Protein AF-A0A7K3Z3C3-F1 (afdb_monomer_lite)

Structure (mmCIF, N/CA/C/O backbone):
data_AF-A0A7K3Z3C3-F1
#
_entry.id   AF-A0A7K3Z3C3-F1
#
loop_
_atom_site.group_PDB
_atom_site.id
_atom_site.type_symbol
_atom_site.label_atom_id
_atom_site.label_alt_id
_atom_site.label_comp_id
_atom_site.label_asym_id
_atom_site.label_entity_id
_atom_site.label_seq_id
_atom_site.pdbx_PDB_ins_code
_atom_site.Cartn_x
_atom_site.Cartn_y
_atom_site.Cartn_z
_atom_site.occupancy
_atom_site.B_iso_or_equiv
_atom_site.auth_seq_id
_atom_site.auth_comp_id
_atom_site.auth_asym_id
_atom_site.auth_atom_id
_atom_site.pdbx_PDB_model_num
ATOM 1 N N . MET A 1 1 ? 64.470 -2.970 12.222 1.00 38.78 1 MET A N 1
ATOM 2 C CA . MET A 1 1 ? 63.804 -2.306 11.084 1.00 38.78 1 MET A CA 1
ATOM 3 C C . MET A 1 1 ? 63.098 -3.398 10.303 1.00 38.78 1 MET A C 1
ATOM 5 O O . MET A 1 1 ? 63.733 -4.428 10.112 1.00 38.78 1 MET A O 1
ATOM 9 N N . VAL A 1 2 ? 61.843 -3.152 9.909 1.00 35.25 2 VAL A N 1
ATOM 10 C CA . VAL A 1 2 ? 60.887 -4.063 9.235 1.00 35.25 2 VAL A CA 1
ATOM 11 C C . VAL A 1 2 ? 60.233 -5.064 10.205 1.00 35.25 2 VAL A C 1
ATOM 13 O O . VAL A 1 2 ? 60.858 -6.038 10.603 1.00 35.25 2 VAL A O 1
ATOM 16 N N . GLU A 1 3 ? 59.169 -4.686 10.919 1.00 32.56 3 GLU A N 1
ATOM 17 C CA . GLU A 1 3 ? 57.745 -4.483 10.545 1.00 32.56 3 GLU A CA 1
ATOM 18 C C . GLU A 1 3 ? 56.911 -5.771 10.627 1.00 32.56 3 GLU A C 1
ATOM 20 O O . GLU A 1 3 ? 57.197 -6.782 9.995 1.00 32.56 3 GLU A O 1
ATOM 25 N N . ALA A 1 4 ? 55.905 -5.707 11.503 1.00 33.94 4 ALA A N 1
ATOM 26 C CA . ALA A 1 4 ? 54.935 -6.746 11.785 1.00 33.94 4 ALA A CA 1
ATOM 27 C C . ALA A 1 4 ? 53.785 -6.645 10.780 1.00 33.94 4 ALA A C 1
ATOM 29 O O . ALA A 1 4 ? 53.122 -5.611 10.717 1.00 33.94 4 ALA A O 1
ATOM 30 N N . GLU A 1 5 ? 53.504 -7.718 10.045 1.00 37.38 5 GLU A N 1
ATOM 31 C CA . GLU A 1 5 ? 52.279 -7.804 9.253 1.00 37.38 5 GLU A CA 1
ATOM 32 C C . GLU A 1 5 ? 51.165 -8.426 10.099 1.00 37.38 5 GLU A C 1
ATOM 34 O O . GLU A 1 5 ? 51.126 -9.622 10.392 1.00 37.38 5 GLU A O 1
ATOM 39 N N . LEU A 1 6 ? 50.270 -7.546 10.545 1.00 35.50 6 LEU A N 1
ATOM 40 C CA . LEU A 1 6 ? 49.028 -7.868 11.227 1.00 35.50 6 LEU A CA 1
ATOM 41 C C . LEU A 1 6 ? 48.058 -8.498 10.210 1.00 35.50 6 LEU A C 1
ATOM 43 O O . LEU A 1 6 ? 47.520 -7.821 9.334 1.00 35.50 6 LEU A O 1
ATOM 47 N N . SER A 1 7 ? 47.825 -9.802 10.347 1.00 36.69 7 SER A N 1
ATOM 48 C CA . SER A 1 7 ? 46.805 -10.563 9.617 1.00 36.69 7 SER A CA 1
ATOM 49 C C . SER A 1 7 ? 45.410 -9.958 9.831 1.00 36.69 7 SER A C 1
ATOM 51 O O . SER A 1 7 ? 44.785 -10.165 10.872 1.00 36.69 7 SER A O 1
ATOM 53 N N . THR A 1 8 ? 44.887 -9.253 8.831 1.00 38.03 8 THR A N 1
ATOM 54 C CA . THR A 1 8 ? 43.501 -8.769 8.797 1.00 38.03 8 THR A CA 1
ATOM 55 C C . THR A 1 8 ? 42.636 -9.733 7.988 1.00 38.03 8 THR A C 1
ATOM 57 O O . THR A 1 8 ? 42.357 -9.533 6.812 1.00 38.03 8 THR A O 1
ATOM 60 N N . ASN A 1 9 ? 42.162 -10.791 8.650 1.00 40.03 9 ASN A N 1
ATOM 61 C CA . ASN A 1 9 ? 41.011 -11.559 8.176 1.00 40.03 9 ASN A CA 1
ATOM 62 C C . ASN A 1 9 ? 39.746 -10.714 8.385 1.00 40.03 9 ASN A C 1
ATOM 64 O O . ASN A 1 9 ? 39.051 -10.861 9.390 1.00 40.03 9 ASN A O 1
ATOM 68 N N . GLN A 1 10 ? 39.439 -9.809 7.456 1.00 36.75 10 GLN A N 1
ATOM 69 C CA . GLN A 1 10 ? 38.100 -9.231 7.375 1.00 36.75 10 GLN A CA 1
ATOM 70 C C . GLN A 1 10 ? 37.215 -10.179 6.567 1.00 36.75 10 GLN A C 1
ATOM 72 O O . GLN A 1 10 ? 37.118 -10.097 5.347 1.00 36.75 10 GLN A O 1
ATOM 77 N N . SER A 1 11 ? 36.579 -11.114 7.275 1.00 33.41 11 SER A N 1
ATOM 78 C CA . SER A 1 11 ? 35.397 -11.799 6.761 1.00 33.41 11 SER A CA 1
ATOM 79 C C . SER A 1 11 ? 34.270 -10.773 6.702 1.00 33.41 11 SER A C 1
ATOM 81 O O . SER A 1 11 ? 33.643 -10.464 7.716 1.00 33.41 11 SER A O 1
ATOM 83 N N . THR A 1 12 ? 34.038 -10.187 5.529 1.00 40.31 12 THR A N 1
ATOM 84 C CA . THR A 1 12 ? 32.826 -9.412 5.262 1.00 40.31 12 THR A CA 1
ATOM 85 C C . THR A 1 12 ? 31.668 -10.400 5.167 1.00 40.31 12 THR A C 1
ATOM 87 O O . THR A 1 12 ? 31.281 -10.855 4.092 1.00 40.31 12 THR A O 1
ATOM 90 N N . GLY A 1 13 ? 31.141 -10.796 6.324 1.00 32.19 13 GLY A N 1
ATOM 91 C CA . GLY A 1 13 ? 29.897 -11.543 6.409 1.00 32.19 13 GLY A CA 1
ATOM 92 C C . GLY A 1 13 ? 28.755 -10.637 5.971 1.00 32.19 13 GLY A C 1
ATOM 93 O O . GLY A 1 13 ? 28.264 -9.835 6.761 1.00 32.19 13 GLY A O 1
ATOM 94 N N . ILE A 1 14 ? 28.333 -10.750 4.713 1.00 41.31 14 ILE A N 1
ATOM 95 C CA . ILE A 1 14 ? 27.027 -10.237 4.304 1.00 41.31 14 ILE A CA 1
ATOM 96 C C . ILE A 1 14 ? 25.998 -11.115 5.016 1.00 41.31 14 ILE A C 1
ATOM 98 O O . ILE A 1 14 ? 25.815 -12.284 4.677 1.00 41.31 14 ILE A O 1
ATOM 102 N N . LEU A 1 15 ? 25.353 -10.552 6.037 1.00 30.53 15 LEU A N 1
ATOM 103 C CA . LEU A 1 15 ? 24.147 -11.115 6.625 1.00 30.53 15 LEU A CA 1
ATOM 104 C C . LEU A 1 15 ? 23.049 -11.035 5.564 1.00 30.53 15 LEU A C 1
ATOM 106 O O . LEU A 1 15 ? 22.370 -10.021 5.443 1.00 30.53 15 LEU A O 1
ATOM 110 N N . ILE A 1 16 ? 22.891 -12.095 4.776 1.00 42.56 16 ILE A N 1
ATOM 111 C CA . ILE A 1 16 ? 21.634 -12.336 4.071 1.00 42.56 16 ILE A CA 1
ATOM 112 C C . ILE A 1 16 ? 20.663 -12.782 5.166 1.00 42.56 16 ILE A C 1
ATOM 114 O O . ILE A 1 16 ? 20.893 -13.845 5.753 1.00 42.56 16 ILE A O 1
ATOM 118 N N . PRO A 1 17 ? 19.610 -12.014 5.506 1.00 36.88 17 PRO A N 1
ATOM 119 C CA . PRO A 1 17 ? 18.597 -12.529 6.403 1.00 36.88 17 PRO A CA 1
ATOM 120 C C . PRO A 1 17 ? 17.969 -13.724 5.691 1.00 36.88 17 PRO A C 1
ATOM 122 O O . PRO A 1 17 ? 17.276 -13.570 4.686 1.00 36.88 17 PRO A O 1
ATOM 125 N N . ALA A 1 18 ? 18.222 -14.928 6.199 1.00 44.84 18 ALA A N 1
ATOM 126 C CA . ALA A 1 18 ? 17.425 -16.098 5.874 1.00 44.84 18 ALA A CA 1
ATOM 127 C C . ALA A 1 18 ? 16.060 -15.926 6.555 1.00 44.84 18 ALA A C 1
ATOM 129 O O . ALA A 1 18 ? 15.750 -16.559 7.559 1.00 44.84 18 ALA A O 1
ATOM 130 N N . GLY A 1 19 ? 15.273 -14.986 6.044 1.00 37.38 19 GLY A N 1
ATOM 131 C CA . GLY A 1 19 ? 13.891 -14.786 6.416 1.00 37.38 19 GLY A CA 1
ATOM 132 C C . GLY A 1 19 ? 13.029 -15.399 5.334 1.00 37.38 19 GLY A C 1
ATOM 133 O O . GLY A 1 19 ? 12.595 -14.697 4.429 1.00 37.38 19 GLY A O 1
ATOM 134 N N . ASN A 1 20 ? 12.725 -16.692 5.446 1.00 43.25 20 ASN A N 1
ATOM 135 C CA . ASN A 1 20 ? 11.405 -17.122 5.002 1.00 43.25 20 ASN A CA 1
ATOM 136 C C . ASN A 1 20 ? 10.421 -16.436 5.951 1.00 43.25 20 ASN A C 1
ATOM 138 O O . ASN A 1 20 ? 10.097 -16.962 7.016 1.00 43.25 20 ASN A O 1
ATOM 142 N N . VAL A 1 21 ? 10.052 -15.204 5.598 1.00 47.88 21 VAL A N 1
ATOM 143 C CA . VAL A 1 21 ? 9.043 -14.421 6.294 1.00 47.88 21 VAL A CA 1
ATOM 144 C C . VAL A 1 21 ? 7.774 -15.252 6.226 1.00 47.88 21 VAL A C 1
ATOM 146 O O . VAL A 1 21 ? 7.255 -15.562 5.153 1.00 47.88 21 VAL A O 1
ATOM 149 N N . THR A 1 22 ? 7.314 -15.700 7.388 1.00 43.03 22 THR A N 1
ATOM 150 C CA . THR A 1 22 ? 5.943 -16.166 7.526 1.00 43.03 22 THR A CA 1
ATOM 151 C C . THR A 1 22 ? 5.080 -14.983 7.123 1.00 43.03 22 THR A C 1
ATOM 153 O O . THR A 1 22 ? 5.073 -13.974 7.819 1.00 43.03 22 THR A O 1
ATOM 156 N N . SER A 1 23 ? 4.450 -15.071 5.947 1.00 53.66 23 SER A N 1
ATOM 157 C CA . SER A 1 23 ? 3.665 -13.969 5.395 1.00 53.66 23 SER A CA 1
ATOM 158 C C . SER A 1 23 ? 2.625 -13.568 6.432 1.00 53.66 23 SER A C 1
ATOM 160 O O . SER A 1 23 ? 1.709 -14.341 6.736 1.00 53.66 23 SER A O 1
ATOM 162 N N . SER A 1 24 ? 2.810 -12.400 7.043 1.00 71.25 24 SER A N 1
ATOM 163 C CA . SER A 1 24 ? 1.850 -11.906 8.014 1.00 71.25 24 SER A CA 1
ATOM 164 C C . SER A 1 24 ? 0.549 -11.582 7.279 1.00 71.25 24 SER A C 1
ATOM 166 O O . SER A 1 24 ? 0.531 -11.282 6.079 1.00 71.25 24 SER A O 1
ATOM 168 N N . VAL A 1 25 ? -0.580 -11.615 7.989 1.00 83.62 25 VAL A N 1
ATOM 169 C CA . VAL A 1 25 ? -1.874 -11.196 7.420 1.00 83.62 25 VAL A CA 1
ATOM 170 C C . VAL A 1 25 ? -1.773 -9.779 6.831 1.00 83.62 25 VAL A C 1
ATOM 172 O O . VAL A 1 25 ? -2.381 -9.482 5.798 1.00 83.62 25 VAL A O 1
ATOM 175 N N . ASN A 1 26 ? -0.960 -8.920 7.449 1.00 89.56 26 ASN A N 1
ATOM 176 C CA . ASN A 1 26 ? -0.738 -7.549 7.016 1.00 89.56 26 ASN A CA 1
ATOM 177 C C . ASN A 1 26 ? 0.206 -7.425 5.813 1.00 89.56 26 ASN A C 1
ATOM 179 O O . ASN A 1 26 ? 0.066 -6.476 5.045 1.00 89.56 26 ASN A O 1
ATOM 183 N N . GLU A 1 27 ? 1.087 -8.392 5.560 1.00 91.44 27 GLU A N 1
ATOM 184 C CA . GLU A 1 27 ? 1.884 -8.442 4.332 1.00 91.44 27 GLU A CA 1
ATOM 185 C C . GLU A 1 27 ? 1.002 -8.701 3.098 1.00 91.44 27 GLU A C 1
ATOM 187 O O . GLU A 1 27 ? 1.033 -7.965 2.107 1.00 91.44 27 GLU A O 1
ATOM 192 N N . ALA A 1 28 ? 0.126 -9.705 3.165 1.00 90.38 28 ALA A N 1
ATOM 193 C CA . ALA A 1 28 ? -0.840 -9.957 2.093 1.00 90.38 28 ALA A CA 1
ATOM 194 C C . ALA A 1 28 ? -1.806 -8.771 1.904 1.00 90.38 28 ALA A C 1
ATOM 196 O O . ALA A 1 28 ? -2.139 -8.387 0.774 1.00 90.38 28 ALA A O 1
ATOM 197 N N . LYS A 1 29 ? -2.226 -8.149 3.011 1.00 91.19 29 LYS A N 1
ATOM 198 C CA . LYS A 1 29 ? -3.084 -6.963 2.987 1.00 91.19 29 LYS A CA 1
ATOM 199 C C . LYS A 1 29 ? -2.378 -5.747 2.395 1.00 91.19 29 LYS A C 1
ATOM 201 O O . LYS A 1 29 ? -2.982 -5.048 1.585 1.00 91.19 29 LYS A O 1
ATOM 206 N N . GLY A 1 30 ? -1.118 -5.513 2.750 1.00 92.56 30 GLY A N 1
ATOM 207 C CA . GLY A 1 30 ? -0.311 -4.422 2.218 1.00 92.56 30 GLY A CA 1
ATOM 208 C C . GLY A 1 30 ? -0.149 -4.541 0.710 1.00 92.56 30 GLY A C 1
ATOM 209 O O . GLY A 1 30 ? -0.510 -3.604 0.006 1.00 92.56 30 GLY A O 1
ATOM 210 N N . ARG A 1 31 ? 0.216 -5.720 0.185 1.00 93.56 31 ARG A N 1
ATOM 211 C CA . ARG A 1 31 ? 0.209 -5.968 -1.273 1.00 93.56 31 ARG A CA 1
ATOM 212 C C . ARG A 1 31 ? -1.142 -5.664 -1.917 1.00 93.56 31 ARG A C 1
ATOM 214 O O . ARG A 1 31 ? -1.207 -5.021 -2.963 1.00 93.56 31 ARG A O 1
ATOM 221 N N . SER A 1 32 ? -2.232 -6.082 -1.277 1.00 92.50 32 SER A N 1
ATOM 222 C CA . SER A 1 32 ? -3.574 -5.817 -1.798 1.00 92.50 32 SER A CA 1
ATOM 223 C C . SER A 1 32 ? -3.892 -4.319 -1.833 1.00 92.50 32 SER A C 1
ATOM 225 O O . SER A 1 32 ? -4.493 -3.858 -2.799 1.00 92.50 32 SER A O 1
ATOM 227 N N . ILE A 1 33 ? -3.462 -3.546 -0.833 1.00 91.31 33 ILE A N 1
ATOM 228 C CA . ILE A 1 33 ? -3.614 -2.085 -0.814 1.00 91.31 33 ILE A CA 1
ATOM 229 C C . ILE A 1 33 ? -2.742 -1.434 -1.895 1.00 91.31 33 ILE A C 1
ATOM 231 O O . ILE A 1 33 ? -3.226 -0.580 -2.633 1.00 91.31 33 ILE A O 1
ATOM 235 N N . LEU A 1 34 ? -1.486 -1.858 -2.038 1.00 91.62 34 LEU A N 1
ATOM 236 C CA . LEU A 1 34 ? -0.572 -1.333 -3.055 1.00 91.62 34 LEU A CA 1
ATOM 237 C C . LEU A 1 34 ? -1.122 -1.506 -4.474 1.00 91.62 34 LEU A C 1
ATOM 239 O O . LEU A 1 34 ? -1.035 -0.587 -5.285 1.00 91.62 34 LEU A O 1
ATOM 243 N N . SER A 1 35 ? -1.747 -2.650 -4.756 1.00 91.31 35 SER A N 1
ATOM 244 C CA . SER A 1 35 ? -2.354 -2.903 -6.062 1.00 91.31 35 SER A CA 1
ATOM 245 C C . SER A 1 35 ? -3.708 -2.207 -6.239 1.00 91.31 35 SER A C 1
ATOM 247 O O . SER A 1 35 ? -3.914 -1.499 -7.222 1.00 91.31 35 SER A O 1
ATOM 249 N N . ASN A 1 36 ? -4.637 -2.364 -5.288 1.00 88.44 36 ASN A N 1
ATOM 250 C CA . ASN A 1 36 ? -6.023 -1.918 -5.475 1.00 88.44 36 ASN A CA 1
ATOM 251 C C . ASN A 1 36 ? -6.243 -0.431 -5.173 1.00 88.44 36 ASN A C 1
ATOM 253 O O . ASN A 1 36 ? -7.138 0.169 -5.765 1.00 88.44 36 ASN A O 1
ATOM 257 N N . VAL A 1 37 ? -5.451 0.145 -4.262 1.00 87.44 37 VAL A N 1
ATOM 258 C CA . VAL A 1 37 ? -5.582 1.540 -3.804 1.00 87.44 37 VAL A CA 1
ATOM 259 C C . VAL A 1 37 ? -4.473 2.407 -4.394 1.00 87.44 37 VAL A C 1
ATOM 261 O O . VAL A 1 37 ? -4.753 3.440 -4.984 1.00 87.44 37 VAL A O 1
ATOM 264 N N . PHE A 1 38 ? -3.211 1.979 -4.287 1.00 84.06 38 PHE A N 1
ATOM 265 C CA . PHE A 1 38 ? -2.076 2.733 -4.847 1.00 84.06 38 PHE A CA 1
ATOM 266 C C . PHE A 1 38 ? -1.926 2.557 -6.366 1.00 84.06 38 PHE A C 1
ATOM 268 O O . PHE A 1 38 ? -1.192 3.302 -7.008 1.00 84.06 38 PHE A O 1
ATOM 275 N N . GLY A 1 39 ? -2.632 1.583 -6.949 1.00 85.81 39 GLY A N 1
ATOM 276 C CA . GLY A 1 39 ? -2.690 1.370 -8.392 1.00 85.81 39 GLY A CA 1
ATOM 277 C C . GLY A 1 39 ? -1.438 0.733 -8.993 1.00 85.81 39 GLY A C 1
ATOM 278 O O . GLY A 1 39 ? -1.283 0.775 -10.212 1.00 85.81 39 GLY A O 1
ATOM 279 N N . LEU A 1 40 ? -0.550 0.147 -8.182 1.00 88.88 40 LEU A N 1
ATOM 280 C CA . LEU A 1 40 ? 0.657 -0.509 -8.683 1.00 88.88 40 LEU A CA 1
ATOM 281 C C . LEU A 1 40 ? 0.317 -1.807 -9.424 1.00 88.88 40 LEU A C 1
ATOM 283 O O . LEU A 1 40 ? -0.463 -2.639 -8.946 1.00 88.88 40 LEU A O 1
ATOM 287 N N . ASP A 1 41 ? 0.963 -2.014 -10.568 1.00 91.50 41 ASP A N 1
ATOM 288 C CA . ASP A 1 41 ? 0.950 -3.301 -11.254 1.00 91.50 41 ASP A CA 1
ATOM 289 C C . ASP A 1 41 ? 2.011 -4.218 -10.641 1.00 91.50 41 ASP A C 1
ATOM 291 O O . ASP A 1 41 ? 3.133 -4.338 -11.135 1.00 91.50 41 ASP A O 1
ATOM 295 N N . LEU A 1 42 ? 1.647 -4.874 -9.538 1.00 92.06 42 LEU A N 1
ATOM 296 C CA . LEU A 1 42 ? 2.545 -5.767 -8.805 1.00 92.06 42 LEU A CA 1
ATOM 297 C C . LEU A 1 42 ? 3.055 -6.952 -9.643 1.00 92.06 42 LEU A C 1
ATOM 299 O O . LEU A 1 42 ? 4.046 -7.565 -9.259 1.00 92.06 42 LEU A O 1
ATOM 303 N N . THR A 1 43 ? 2.435 -7.263 -10.790 1.00 93.94 43 THR A N 1
ATOM 304 C CA . THR A 1 43 ? 2.899 -8.342 -11.680 1.00 93.94 43 THR A CA 1
ATOM 305 C C . THR A 1 43 ? 4.191 -7.991 -12.418 1.00 93.94 43 THR A C 1
ATOM 307 O O . THR A 1 43 ? 4.898 -8.881 -12.887 1.00 93.94 43 THR A O 1
ATOM 310 N N . ARG A 1 44 ? 4.528 -6.698 -12.489 1.00 93.62 44 ARG A N 1
ATOM 311 C CA . ARG A 1 44 ? 5.739 -6.187 -13.140 1.00 93.62 44 ARG A CA 1
ATOM 312 C C . ARG A 1 44 ? 6.925 -6.023 -12.193 1.00 93.62 44 ARG A C 1
ATOM 314 O O . ARG A 1 44 ? 7.966 -5.522 -12.617 1.00 93.62 44 ARG A O 1
ATOM 321 N N . TYR A 1 45 ? 6.774 -6.442 -10.939 1.00 93.00 45 TYR A N 1
ATOM 322 C CA . TYR A 1 45 ? 7.799 -6.306 -9.915 1.00 93.00 45 TYR A CA 1
ATOM 323 C C . TYR A 1 45 ? 8.241 -7.658 -9.355 1.00 93.00 45 TYR A C 1
ATOM 325 O O . TYR A 1 45 ? 7.423 -8.524 -9.048 1.00 93.00 45 TYR A O 1
ATOM 333 N N . ALA A 1 46 ? 9.544 -7.801 -9.126 1.00 94.75 46 ALA A N 1
ATOM 334 C CA . ALA A 1 46 ? 10.071 -8.731 -8.140 1.00 94.75 46 ALA A CA 1
ATOM 335 C C . ALA A 1 46 ? 9.939 -8.084 -6.753 1.00 94.75 46 ALA A C 1
ATOM 337 O O . ALA A 1 46 ? 10.413 -6.968 -6.537 1.00 94.75 46 ALA A O 1
ATOM 338 N N . ILE A 1 47 ? 9.265 -8.769 -5.828 1.00 93.38 47 ILE A N 1
ATOM 339 C CA . ILE A 1 47 ? 8.875 -8.213 -4.528 1.00 93.38 47 ILE A CA 1
ATOM 340 C C . ILE A 1 47 ? 9.673 -8.901 -3.427 1.00 93.38 47 ILE A C 1
ATOM 342 O O . ILE A 1 47 ? 9.511 -10.100 -3.206 1.00 93.38 47 ILE A O 1
ATOM 346 N N . ALA A 1 48 ? 10.477 -8.129 -2.700 1.00 93.56 48 ALA A N 1
ATOM 347 C CA . ALA A 1 48 ? 11.004 -8.531 -1.403 1.00 93.56 48 ALA A CA 1
ATOM 348 C C . ALA A 1 48 ? 10.193 -7.838 -0.303 1.00 93.56 48 ALA A C 1
ATOM 350 O O . ALA A 1 48 ? 9.911 -6.642 -0.400 1.00 93.56 48 ALA A O 1
ATOM 351 N N . ALA A 1 49 ? 9.804 -8.591 0.725 1.00 92.69 49 ALA A N 1
ATOM 352 C CA . ALA A 1 49 ? 9.049 -8.067 1.854 1.00 92.69 49 ALA A CA 1
ATOM 353 C C . ALA A 1 49 ? 9.665 -8.512 3.179 1.00 92.69 49 ALA A C 1
ATOM 355 O O . ALA A 1 49 ? 10.187 -9.622 3.293 1.00 92.69 49 ALA A O 1
ATOM 356 N N . SER A 1 50 ? 9.585 -7.644 4.180 1.00 91.00 50 SER A N 1
ATOM 357 C CA . SER A 1 50 ? 9.929 -7.962 5.562 1.00 91.00 50 SER A CA 1
ATOM 358 C C . SER A 1 50 ? 8.974 -7.251 6.510 1.00 91.00 50 SER A C 1
ATOM 360 O O . SER A 1 50 ? 8.432 -6.194 6.189 1.00 91.00 50 SER A O 1
ATOM 362 N N . SER A 1 51 ? 8.747 -7.837 7.680 1.00 89.62 51 SER A N 1
ATOM 363 C CA . SER A 1 51 ? 7.868 -7.273 8.700 1.00 89.62 51 SER A CA 1
ATOM 364 C C . SER A 1 51 ? 8.622 -7.070 10.007 1.00 89.62 51 SER A C 1
ATOM 366 O O . SER A 1 51 ? 9.363 -7.957 10.437 1.00 89.62 51 SER A O 1
ATOM 368 N N . SER A 1 52 ? 8.386 -5.944 10.668 1.00 88.75 52 SER A N 1
ATOM 369 C CA . SER A 1 52 ? 8.775 -5.714 12.057 1.00 88.75 52 SER A CA 1
ATOM 370 C C . SER A 1 52 ? 7.552 -5.353 12.892 1.00 88.75 52 SER A C 1
ATOM 372 O O . SER A 1 52 ? 6.557 -4.835 12.383 1.00 88.75 52 SER A O 1
ATOM 374 N N . GLN A 1 53 ? 7.625 -5.644 14.187 1.00 87.44 53 GLN A N 1
ATOM 375 C CA . GLN A 1 53 ? 6.645 -5.190 15.165 1.00 87.44 53 GLN A CA 1
ATOM 376 C C . GLN A 1 53 ? 7.320 -4.212 16.113 1.00 87.44 53 GLN A C 1
ATOM 378 O O . GLN A 1 53 ? 8.418 -4.468 16.607 1.00 87.44 53 GLN A O 1
ATOM 383 N N . GLU A 1 54 ? 6.651 -3.096 16.358 1.00 84.31 54 GLU A N 1
ATOM 384 C CA . GLU A 1 54 ? 7.094 -2.048 17.264 1.00 84.31 54 GLU A CA 1
ATOM 385 C C . GLU A 1 54 ? 5.925 -1.628 18.151 1.00 84.31 54 GLU A C 1
ATOM 387 O O . GLU A 1 54 ? 4.761 -1.731 17.770 1.00 84.31 54 GLU A O 1
ATOM 392 N N . THR A 1 55 ? 6.212 -1.157 19.361 1.00 81.81 55 THR A N 1
ATOM 393 C CA . THR A 1 55 ? 5.173 -0.624 20.245 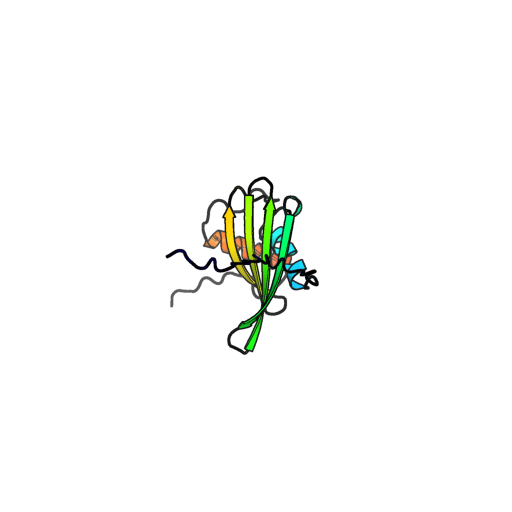1.00 81.81 55 THR A CA 1
ATOM 394 C C . THR A 1 55 ? 5.215 0.900 20.227 1.00 81.81 55 THR A C 1
ATOM 396 O O . THR A 1 55 ? 6.161 1.514 20.717 1.00 81.81 55 THR A O 1
ATOM 399 N N . TYR A 1 56 ? 4.164 1.528 19.707 1.00 75.06 56 TYR A N 1
ATOM 400 C CA . TYR A 1 56 ? 3.975 2.972 19.736 1.00 75.06 56 TYR A CA 1
ATOM 401 C C . TYR A 1 56 ? 3.395 3.422 21.083 1.00 75.06 56 TYR A C 1
ATOM 403 O O . TYR A 1 56 ? 2.454 2.824 21.617 1.00 75.06 56 TYR A O 1
ATOM 411 N N . LEU A 1 57 ? 3.974 4.486 21.656 1.00 77.31 57 LEU A N 1
ATOM 412 C CA . LEU A 1 57 ? 3.625 5.029 22.980 1.00 77.31 57 LEU A CA 1
ATOM 413 C C . LEU A 1 57 ? 3.599 3.981 24.111 1.00 77.31 57 LEU A C 1
ATOM 415 O O . LEU A 1 57 ? 2.899 4.177 25.098 1.00 77.31 57 LEU A O 1
ATOM 419 N N . ASN A 1 58 ? 4.346 2.878 23.983 1.00 76.94 58 ASN A N 1
ATOM 420 C CA . ASN A 1 58 ? 4.344 1.739 24.914 1.00 76.94 58 ASN A CA 1
ATOM 421 C C . ASN A 1 58 ? 2.970 1.068 25.125 1.00 76.94 58 ASN A C 1
ATOM 423 O O . ASN A 1 58 ? 2.796 0.343 26.102 1.00 76.94 58 ASN A O 1
ATOM 427 N N . VAL A 1 59 ? 1.987 1.312 24.247 1.00 81.75 59 VAL A N 1
ATOM 428 C CA . VAL A 1 59 ? 0.610 0.812 24.426 1.00 81.75 59 VAL A CA 1
ATOM 429 C C . VAL A 1 59 ? 0.014 0.231 23.144 1.00 81.75 59 VAL A C 1
ATOM 431 O O . VAL A 1 59 ? -0.821 -0.666 23.218 1.00 81.75 59 VAL A O 1
ATOM 434 N N . ILE A 1 60 ? 0.410 0.722 21.969 1.00 83.62 60 ILE A N 1
ATOM 435 C CA . ILE A 1 60 ? -0.194 0.326 20.694 1.00 83.62 60 ILE A CA 1
ATOM 436 C C . ILE A 1 60 ? 0.812 -0.506 19.906 1.00 83.62 60 ILE A C 1
ATOM 438 O O . ILE A 1 60 ? 1.877 -0.009 19.558 1.00 83.62 60 ILE A O 1
ATOM 442 N N . GLU A 1 61 ? 0.472 -1.756 19.609 1.00 87.44 61 GLU A N 1
ATOM 443 C CA . GLU A 1 61 ? 1.270 -2.591 18.711 1.00 87.44 61 GLU A CA 1
ATOM 444 C C . GLU A 1 61 ? 1.091 -2.125 17.262 1.00 87.44 61 GLU A C 1
ATOM 446 O O . GLU A 1 61 ? -0.020 -2.118 16.718 1.00 87.44 61 GLU A O 1
ATOM 451 N N . GLU A 1 62 ? 2.202 -1.723 16.653 1.00 90.81 62 GLU A N 1
ATOM 452 C CA . GLU A 1 62 ? 2.312 -1.378 15.246 1.00 90.81 62 GLU A CA 1
ATOM 453 C C . GLU A 1 62 ? 3.098 -2.459 14.510 1.00 90.81 62 GLU A C 1
ATOM 455 O O . GLU A 1 62 ? 4.185 -2.864 14.921 1.00 90.81 62 GLU A O 1
ATOM 460 N N . GLU A 1 63 ? 2.557 -2.914 13.387 1.00 91.88 63 GLU A N 1
ATOM 461 C CA . GLU A 1 63 ? 3.275 -3.782 12.465 1.00 91.88 63 GLU A CA 1
ATOM 462 C C . GLU A 1 63 ? 3.702 -2.970 11.246 1.00 91.88 63 GLU A C 1
ATOM 464 O O . GLU A 1 63 ? 2.869 -2.403 10.538 1.00 91.88 63 GLU A O 1
ATOM 469 N N . ASN A 1 64 ? 5.003 -2.922 10.983 1.00 92.88 64 ASN A N 1
ATOM 470 C CA . ASN A 1 64 ? 5.565 -2.296 9.798 1.00 92.88 64 ASN A CA 1
ATOM 471 C C . ASN A 1 64 ? 5.922 -3.379 8.788 1.00 92.88 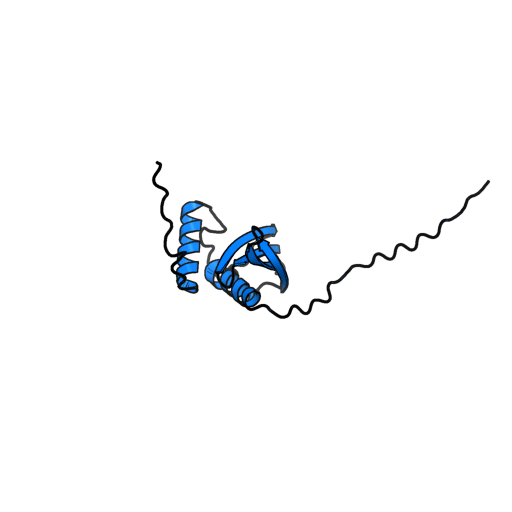64 ASN A C 1
ATOM 473 O O . ASN A 1 64 ? 6.759 -4.232 9.066 1.00 92.88 64 ASN A O 1
ATOM 477 N N . VAL A 1 65 ? 5.322 -3.321 7.602 1.00 94.69 65 VAL A N 1
ATOM 478 C CA . VAL A 1 65 ? 5.700 -4.180 6.479 1.00 94.69 65 VAL A CA 1
ATOM 479 C C . VAL A 1 65 ? 6.450 -3.348 5.452 1.00 94.69 65 VAL A C 1
ATOM 481 O O . VAL A 1 65 ? 5.885 -2.426 4.863 1.00 94.69 65 VAL A O 1
ATOM 484 N N . TYR A 1 66 ? 7.719 -3.670 5.249 1.00 95.19 66 TYR A N 1
ATOM 485 C CA . TYR A 1 66 ? 8.602 -3.050 4.273 1.00 95.19 66 TYR A CA 1
ATOM 486 C C . TYR A 1 66 ? 8.552 -3.830 2.966 1.00 95.19 66 TYR A C 1
ATOM 488 O O . TYR A 1 66 ? 8.564 -5.060 2.971 1.00 95.19 66 TYR A O 1
ATOM 496 N N . TYR A 1 67 ? 8.521 -3.105 1.854 1.00 94.62 67 TYR A N 1
ATOM 497 C CA . TYR A 1 67 ? 8.524 -3.653 0.508 1.00 94.62 67 TYR A CA 1
ATOM 498 C C . TYR A 1 67 ? 9.627 -3.002 -0.310 1.00 94.62 67 TYR A C 1
ATOM 500 O O . TYR A 1 67 ? 9.735 -1.776 -0.357 1.00 94.62 67 TYR A O 1
ATOM 508 N N . ILE A 1 68 ? 10.383 -3.841 -1.006 1.00 95.44 68 ILE A N 1
ATOM 509 C CA . ILE A 1 68 ? 11.303 -3.433 -2.060 1.00 95.44 68 ILE A CA 1
ATOM 510 C C . ILE A 1 68 ? 10.778 -4.049 -3.356 1.00 95.44 68 ILE A C 1
ATOM 512 O O . ILE A 1 68 ? 10.714 -5.274 -3.498 1.00 95.44 68 ILE A O 1
ATOM 516 N N . LEU A 1 69 ? 10.337 -3.190 -4.274 1.00 94.62 69 LEU A N 1
ATOM 517 C CA . LEU A 1 69 ? 9.722 -3.559 -5.543 1.00 94.62 69 LEU A CA 1
ATOM 518 C C . LEU A 1 69 ? 10.711 -3.260 -6.672 1.00 94.62 69 LEU A C 1
ATOM 520 O O . LEU A 1 69 ? 10.929 -2.102 -7.027 1.00 94.62 69 LEU A O 1
ATOM 524 N N . HIS A 1 70 ? 11.305 -4.304 -7.246 1.00 95.00 70 HIS A N 1
ATOM 525 C CA . HIS A 1 70 ? 12.267 -4.183 -8.341 1.00 95.00 70 HIS A CA 1
ATOM 526 C C . HIS A 1 70 ? 11.620 -4.465 -9.691 1.00 95.00 70 HIS A C 1
ATOM 528 O O . HIS A 1 70 ? 10.933 -5.468 -9.858 1.00 95.00 70 HIS A O 1
ATOM 534 N N . SER A 1 71 ? 11.892 -3.613 -10.670 1.00 93.31 71 SER A N 1
ATOM 535 C CA . SER A 1 71 ? 11.525 -3.810 -12.073 1.00 93.31 71 SER A CA 1
ATOM 536 C C . SER A 1 71 ? 12.737 -3.534 -12.964 1.00 93.31 71 SER A C 1
ATOM 538 O O . SER A 1 71 ? 13.756 -3.025 -12.497 1.00 93.31 71 SER A O 1
ATOM 540 N N . ASN A 1 72 ? 12.626 -3.830 -14.258 1.00 90.62 72 ASN A N 1
ATOM 541 C CA . ASN A 1 72 ? 13.672 -3.462 -15.218 1.00 90.62 72 ASN A CA 1
ATOM 542 C C . ASN A 1 72 ? 13.820 -1.939 -15.367 1.00 90.62 72 ASN A C 1
ATOM 544 O O . ASN A 1 72 ? 14.888 -1.464 -15.741 1.00 90.62 72 ASN A O 1
ATOM 548 N N . ASP A 1 73 ? 12.759 -1.191 -15.058 1.00 87.56 73 ASP A N 1
ATOM 549 C CA . ASP A 1 73 ? 12.660 0.247 -15.296 1.00 87.56 73 ASP A CA 1
ATOM 550 C C . ASP A 1 73 ? 12.891 1.078 -14.023 1.00 87.56 73 ASP A C 1
ATOM 552 O O . ASP A 1 73 ? 12.826 2.308 -14.071 1.00 87.56 73 ASP A O 1
ATOM 556 N N . GLY A 1 74 ? 13.162 0.434 -12.879 1.00 88.38 74 GLY A N 1
ATOM 557 C CA . GLY A 1 74 ? 13.317 1.137 -11.611 1.00 88.38 74 GLY A CA 1
ATOM 558 C C . GLY A 1 74 ? 13.141 0.299 -10.347 1.00 88.38 74 GLY A C 1
ATOM 559 O O . GLY A 1 74 ? 12.873 -0.906 -10.391 1.00 88.38 74 GLY A O 1
ATOM 560 N N . VAL A 1 75 ? 13.256 0.980 -9.207 1.00 91.19 75 VAL A N 1
ATOM 561 C CA . VAL A 1 75 ? 13.013 0.436 -7.866 1.00 91.19 75 VAL A CA 1
ATOM 562 C C . VAL A 1 75 ? 12.090 1.364 -7.080 1.00 91.19 75 VAL A C 1
ATOM 564 O O . VAL A 1 75 ? 12.228 2.590 -7.120 1.00 91.19 75 VAL A O 1
ATOM 567 N N . LEU A 1 76 ? 11.141 0.758 -6.371 1.00 90.56 76 LEU A N 1
ATOM 568 C CA . LEU A 1 76 ? 10.232 1.434 -5.458 1.00 90.56 76 LEU A CA 1
ATOM 569 C C . LEU A 1 76 ? 10.347 0.785 -4.074 1.00 90.56 76 LEU A C 1
ATOM 571 O O . LEU A 1 76 ? 10.018 -0.389 -3.905 1.00 90.56 76 LEU A O 1
ATOM 575 N N . GLU A 1 77 ? 10.810 1.552 -3.092 1.00 94.00 77 GLU A N 1
ATOM 576 C CA . GLU A 1 77 ? 10.912 1.131 -1.694 1.00 94.00 77 GLU A CA 1
ATOM 577 C C . GLU A 1 77 ? 9.876 1.860 -0.856 1.00 94.00 77 GLU A C 1
ATOM 579 O O . GLU A 1 77 ? 9.789 3.092 -0.879 1.00 94.00 77 GLU A O 1
ATOM 584 N N . LEU A 1 78 ? 9.087 1.109 -0.095 1.00 93.94 78 LEU A N 1
ATOM 585 C CA . LEU A 1 78 ? 8.024 1.670 0.726 1.00 93.94 78 LEU A CA 1
ATOM 586 C C . LEU A 1 78 ? 7.777 0.835 1.983 1.00 93.94 78 LEU A C 1
ATOM 588 O O . LEU A 1 78 ? 8.144 -0.335 2.047 1.00 93.94 78 LEU A O 1
ATOM 592 N N . SER A 1 79 ? 7.099 1.409 2.974 1.00 94.19 79 SER A N 1
ATOM 593 C CA . SER A 1 79 ? 6.519 0.644 4.081 1.00 94.19 79 SER A CA 1
ATOM 594 C C . SER A 1 79 ? 5.042 0.932 4.277 1.00 94.19 79 SER A C 1
ATOM 596 O O . SER A 1 79 ? 4.568 2.040 4.027 1.00 94.19 79 SER A O 1
ATOM 598 N N . CYS A 1 80 ? 4.320 -0.076 4.760 1.00 93.94 80 CYS A N 1
ATOM 599 C CA . CYS A 1 80 ? 2.965 0.031 5.277 1.00 93.94 80 CYS A CA 1
ATOM 600 C C . CYS A 1 80 ? 2.984 -0.213 6.789 1.00 93.94 80 CYS A C 1
ATOM 602 O O . CYS A 1 80 ? 3.361 -1.296 7.227 1.00 93.9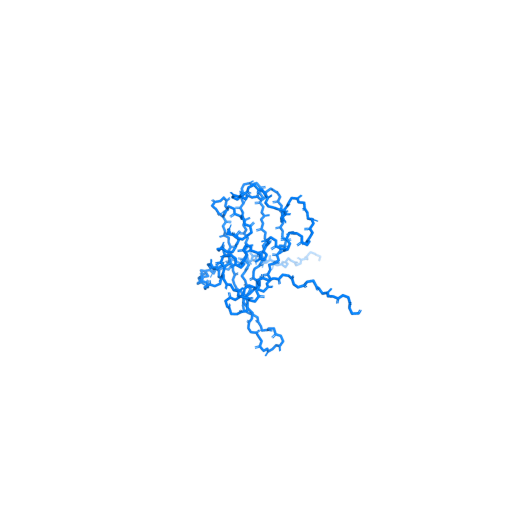4 80 CYS A O 1
ATOM 604 N N . THR A 1 81 ? 2.549 0.771 7.572 1.00 93.00 81 THR A N 1
ATOM 605 C CA . THR A 1 81 ? 2.384 0.639 9.027 1.00 93.00 81 THR A CA 1
ATOM 606 C C . THR A 1 81 ? 0.932 0.315 9.345 1.00 93.00 81 THR A C 1
ATOM 608 O O . THR A 1 81 ? 0.027 1.034 8.906 1.00 93.00 81 THR A O 1
ATOM 611 N N . PHE A 1 82 ? 0.703 -0.726 10.135 1.00 90.88 82 PHE A N 1
ATOM 612 C CA . PHE A 1 82 ? -0.612 -1.194 10.550 1.00 90.88 82 PHE A CA 1
ATOM 613 C C . PHE A 1 82 ? -0.775 -1.116 12.064 1.00 90.88 82 PHE A C 1
ATOM 615 O O . PHE A 1 82 ? 0.133 -1.466 12.804 1.00 90.88 82 PHE A O 1
ATOM 622 N N . ILE A 1 83 ? -1.970 -0.726 12.513 1.00 88.50 83 ILE A N 1
ATOM 623 C CA . ILE A 1 83 ? -2.435 -0.958 13.886 1.00 88.50 83 ILE A CA 1
ATOM 624 C C . ILE A 1 83 ? -3.531 -2.019 13.802 1.00 88.50 83 ILE A C 1
ATOM 626 O O . ILE A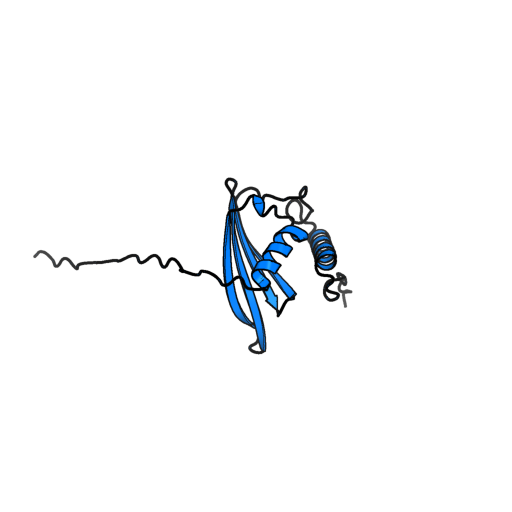 1 83 ? -4.611 -1.775 13.243 1.00 88.50 83 ILE A O 1
ATOM 630 N N . GLY A 1 84 ? -3.238 -3.222 14.300 1.00 85.62 84 GLY A N 1
ATOM 631 C CA . GLY A 1 84 ? -4.052 -4.405 14.026 1.00 85.62 84 GLY A CA 1
ATOM 632 C C . GLY A 1 84 ? -4.161 -4.643 12.517 1.00 85.62 84 GLY A C 1
ATOM 633 O O . GLY A 1 84 ? -3.156 -4.801 11.836 1.00 85.62 84 GLY A O 1
ATOM 634 N N . ALA A 1 85 ? -5.380 -4.625 11.974 1.00 82.62 85 ALA A N 1
ATOM 635 C CA . ALA A 1 85 ? -5.613 -4.781 10.535 1.00 82.62 85 ALA A CA 1
ATOM 636 C C . ALA A 1 85 ? -5.718 -3.442 9.777 1.00 82.62 85 ALA A C 1
ATOM 638 O O . ALA A 1 85 ? -5.994 -3.441 8.578 1.00 82.62 85 ALA A O 1
ATOM 639 N N . ASN A 1 86 ? -5.595 -2.293 10.440 1.00 86.06 86 ASN A N 1
ATOM 640 C CA . ASN A 1 86 ? -5.884 -0.999 9.824 1.00 86.06 86 ASN A CA 1
ATOM 641 C C . ASN A 1 86 ? -4.604 -0.317 9.365 1.00 86.06 86 ASN A C 1
ATOM 643 O O . ASN A 1 86 ? -3.706 -0.092 10.173 1.00 86.06 86 ASN A O 1
ATOM 647 N N . LEU A 1 87 ? -4.545 0.053 8.084 1.00 88.75 87 LEU A N 1
ATOM 648 C CA . LEU A 1 87 ? -3.434 0.834 7.561 1.00 88.75 87 LEU A CA 1
ATOM 649 C C . LEU A 1 87 ? -3.422 2.216 8.221 1.00 88.75 87 LEU A C 1
ATOM 651 O O . LEU A 1 87 ? -4.396 2.972 8.156 1.00 88.75 87 LEU A O 1
ATOM 655 N N . ARG A 1 88 ? -2.301 2.544 8.854 1.00 87.69 88 ARG A N 1
ATOM 656 C CA . ARG A 1 88 ? -2.068 3.825 9.515 1.00 87.69 88 ARG A CA 1
ATOM 657 C C . ARG A 1 88 ? -1.241 4.764 8.653 1.00 87.69 88 ARG A C 1
ATOM 659 O O . ARG A 1 88 ? -1.502 5.964 8.646 1.00 87.69 88 ARG A O 1
ATOM 666 N N . LYS A 1 89 ? -0.248 4.219 7.951 1.00 87.38 89 LYS A N 1
ATOM 667 C CA . LYS A 1 89 ? 0.738 5.000 7.207 1.00 87.38 89 LYS A CA 1
ATOM 668 C C . LYS A 1 89 ? 1.262 4.218 6.011 1.00 87.38 89 LYS A C 1
ATOM 670 O O . LYS A 1 89 ? 1.470 3.012 6.113 1.00 87.38 89 LYS A O 1
ATOM 675 N N . ILE A 1 90 ? 1.525 4.929 4.918 1.00 89.56 90 ILE A N 1
ATOM 676 C CA . ILE A 1 90 ? 2.410 4.470 3.846 1.00 89.56 90 ILE A CA 1
ATOM 677 C C . ILE A 1 90 ? 3.562 5.466 3.756 1.00 89.56 90 ILE A C 1
ATOM 679 O O . ILE A 1 90 ? 3.324 6.672 3.710 1.00 89.56 90 ILE A O 1
ATOM 683 N N . ASN A 1 91 ? 4.795 4.968 3.749 1.00 88.81 91 ASN A N 1
ATOM 684 C CA . ASN A 1 91 ? 5.985 5.768 3.466 1.00 88.81 91 ASN A CA 1
ATOM 685 C C . ASN A 1 91 ? 6.600 5.282 2.170 1.00 88.81 91 ASN A C 1
ATOM 687 O O . ASN A 1 91 ? 6.785 4.082 2.032 1.00 88.81 91 ASN A O 1
ATOM 691 N N . VAL A 1 92 ? 6.962 6.191 1.274 1.00 88.69 92 VAL A N 1
ATOM 692 C CA . VAL A 1 92 ? 7.807 5.880 0.119 1.00 88.69 92 VAL A CA 1
ATOM 693 C C . VAL A 1 92 ? 9.208 6.390 0.442 1.00 88.69 92 VAL A C 1
ATOM 695 O O . VAL A 1 92 ? 9.373 7.579 0.710 1.00 88.69 92 VAL A O 1
ATOM 698 N N . PHE A 1 93 ? 10.188 5.492 0.483 1.00 86.81 93 PHE A N 1
ATOM 699 C CA . PHE A 1 93 ? 11.584 5.804 0.802 1.00 86.81 93 PHE A CA 1
ATOM 700 C C . PHE A 1 93 ? 12.405 6.053 -0.458 1.00 86.81 93 PHE A C 1
ATOM 702 O O . PHE A 1 93 ? 13.199 6.990 -0.504 1.00 86.81 93 PHE A O 1
ATOM 709 N N . GLU A 1 94 ? 12.174 5.249 -1.492 1.00 87.75 94 GLU A N 1
ATOM 710 C CA . GLU A 1 94 ? 12.857 5.362 -2.772 1.00 87.75 94 GLU A CA 1
ATOM 711 C C . GLU A 1 94 ? 11.856 5.188 -3.910 1.00 87.75 94 GLU A C 1
ATOM 713 O O . GLU A 1 94 ? 11.038 4.277 -3.885 1.00 87.75 94 GLU A O 1
ATOM 718 N N . ASN A 1 95 ? 11.929 6.063 -4.910 1.00 87.31 95 ASN A N 1
ATOM 719 C CA . ASN A 1 95 ? 11.193 5.945 -6.164 1.00 87.31 95 ASN A CA 1
ATOM 720 C C . ASN A 1 95 ? 12.136 6.347 -7.304 1.00 87.31 95 ASN A C 1
ATOM 722 O O . ASN A 1 95 ? 12.222 7.523 -7.665 1.00 87.31 95 ASN A O 1
ATOM 726 N N . LYS A 1 96 ? 12.915 5.385 -7.803 1.00 87.56 96 LYS A N 1
ATOM 727 C CA . LYS A 1 96 ? 13.828 5.588 -8.934 1.00 87.56 96 LYS A CA 1
ATOM 728 C C . LYS A 1 96 ? 13.246 4.942 -10.178 1.00 87.56 96 LYS A C 1
ATOM 730 O O . LYS A 1 96 ? 12.891 3.768 -10.146 1.00 87.56 96 LYS A O 1
ATOM 735 N N . GLY A 1 97 ? 13.247 5.684 -11.282 1.00 85.56 97 GLY A N 1
ATOM 736 C CA . GLY A 1 97 ? 12.701 5.224 -12.556 1.00 85.56 97 GLY A CA 1
ATOM 737 C C . GLY A 1 97 ? 11.214 5.536 -12.705 1.00 85.56 97 GLY A C 1
ATOM 738 O O . GLY A 1 97 ? 10.714 6.476 -12.089 1.00 85.56 97 GLY A O 1
ATOM 739 N N . ILE A 1 98 ? 10.522 4.775 -13.555 1.00 83.06 98 ILE A N 1
ATOM 740 C CA . ILE A 1 98 ? 9.091 4.968 -13.831 1.00 83.06 98 ILE A CA 1
ATOM 741 C C . ILE A 1 98 ? 8.298 3.849 -13.144 1.00 83.06 98 ILE A C 1
ATOM 743 O O . ILE A 1 98 ? 8.430 2.689 -13.542 1.00 83.06 98 ILE A O 1
ATOM 747 N N . PRO A 1 99 ? 7.451 4.159 -12.144 1.00 83.00 99 PRO A N 1
ATOM 748 C CA . PRO A 1 99 ? 6.571 3.168 -11.541 1.00 83.00 99 PRO A CA 1
ATOM 749 C C . PRO A 1 99 ? 5.616 2.535 -12.558 1.00 83.00 99 PRO A C 1
ATOM 751 O O . PRO A 1 99 ? 4.973 3.217 -13.355 1.00 83.00 99 PRO A O 1
ATOM 754 N N . HIS A 1 100 ? 5.475 1.217 -12.492 1.00 87.06 100 HIS A N 1
ATOM 755 C CA . HIS A 1 100 ? 4.471 0.470 -13.224 1.00 87.06 100 HIS A CA 1
ATOM 756 C C . HIS A 1 100 ? 3.143 0.512 -12.485 1.00 87.06 100 HIS A C 1
ATOM 758 O O . HIS A 1 100 ? 2.970 -0.082 -11.418 1.00 87.06 100 HIS A O 1
ATOM 764 N N . VAL A 1 101 ? 2.184 1.198 -13.090 1.00 85.00 101 VAL A N 1
ATOM 765 C CA . VAL A 1 101 ? 0.818 1.298 -12.590 1.00 85.00 101 VAL A CA 1
ATOM 766 C C . VAL A 1 101 ? -0.145 0.564 -13.516 1.00 85.00 101 VAL A C 1
ATOM 768 O O . VAL A 1 101 ? -0.003 0.595 -14.737 1.00 85.00 101 VAL A O 1
ATOM 771 N N . ALA A 1 102 ? -1.137 -0.103 -12.929 1.00 80.00 102 ALA A N 1
ATOM 772 C CA . ALA A 1 102 ? -2.172 -0.842 -13.655 1.00 80.00 102 ALA A CA 1
ATOM 773 C C . ALA A 1 102 ? -3.300 0.071 -14.171 1.00 80.00 102 ALA A C 1
ATOM 775 O O . ALA A 1 102 ? -4.134 -0.344 -14.975 1.00 80.00 102 ALA A O 1
ATOM 776 N N . LYS A 1 103 ? -3.347 1.320 -13.697 1.00 68.44 103 LYS A N 1
ATOM 777 C CA . LYS A 1 103 ? -4.288 2.356 -14.131 1.00 68.44 103 LYS A CA 1
ATOM 778 C C . LYS A 1 103 ? -3.491 3.540 -14.671 1.00 68.44 103 LYS A C 1
ATOM 780 O O . LYS A 1 103 ? -2.447 3.856 -14.109 1.00 68.44 103 LYS A O 1
ATOM 785 N N . ALA A 1 104 ? -3.992 4.191 -15.728 1.00 57.44 104 ALA A N 1
ATOM 786 C CA . ALA A 1 104 ? -3.488 5.499 -16.151 1.00 57.44 104 ALA A CA 1
ATOM 787 C C . ALA A 1 104 ? -3.420 6.381 -14.907 1.00 57.44 104 ALA A C 1
ATOM 789 O O . ALA A 1 104 ? -4.400 6.437 -14.161 1.00 57.44 104 ALA A O 1
ATOM 790 N N . VAL A 1 105 ? -2.234 6.907 -14.631 1.00 49.91 105 VAL A N 1
ATOM 791 C CA . VAL A 1 105 ? -1.827 7.375 -13.313 1.00 49.91 105 VAL A CA 1
ATOM 792 C C . VAL A 1 105 ? -2.921 8.261 -12.722 1.00 49.91 105 VAL A C 1
ATOM 794 O O . VAL A 1 105 ? -3.199 9.351 -13.214 1.00 49.91 105 VAL A O 1
ATOM 797 N N . GLY A 1 106 ? -3.607 7.766 -11.689 1.00 50.22 106 GLY A N 1
ATOM 798 C CA . GLY A 1 106 ? -4.441 8.645 -10.881 1.00 50.22 106 GLY A CA 1
ATOM 799 C C . GLY A 1 106 ? -3.552 9.750 -10.292 1.00 50.22 106 GLY A C 1
ATOM 800 O O . GLY A 1 106 ? -2.346 9.534 -10.146 1.00 50.22 106 GLY A O 1
ATOM 801 N N . PRO A 1 107 ? -4.109 10.909 -9.909 1.00 49.88 107 PRO A N 1
ATOM 802 C CA . PRO A 1 107 ? -3.363 12.106 -9.482 1.00 49.88 107 PRO A CA 1
ATOM 803 C C . PRO A 1 107 ? -2.276 11.889 -8.401 1.00 49.88 107 PRO A C 1
ATOM 805 O O . PRO A 1 107 ? -1.407 12.739 -8.227 1.00 49.88 107 PRO A O 1
ATOM 808 N N . LEU A 1 108 ? -2.269 10.733 -7.726 1.00 54.62 108 LEU A N 1
ATOM 809 C CA . LEU A 1 108 ? -1.327 10.325 -6.683 1.00 54.62 108 LEU A CA 1
ATOM 810 C C . LEU A 1 108 ? 0.160 10.322 -7.082 1.00 54.62 108 LEU A C 1
ATOM 812 O O . LEU A 1 108 ? 0.991 10.539 -6.201 1.00 54.62 108 LEU A O 1
ATOM 816 N N . LEU A 1 109 ? 0.514 10.059 -8.350 1.00 54.53 109 LEU A N 1
ATOM 817 C CA . LEU A 1 109 ? 1.927 9.940 -8.766 1.00 54.53 109 LEU A CA 1
ATOM 818 C C . LEU A 1 109 ? 2.372 10.944 -9.847 1.00 54.53 109 LEU A C 1
ATOM 820 O O . LEU A 1 109 ? 3.575 11.116 -10.016 1.00 54.53 109 LEU A O 1
ATOM 824 N N . GLU A 1 110 ? 1.452 11.622 -10.549 1.00 52.97 110 GLU A N 1
ATOM 825 C CA . GLU A 1 110 ? 1.803 12.488 -11.694 1.00 52.97 110 GLU A CA 1
ATOM 826 C C . GLU A 1 110 ? 1.610 13.998 -11.471 1.00 52.97 110 GLU A C 1
ATOM 828 O O . GLU A 1 110 ? 2.383 14.767 -12.031 1.00 52.97 110 GLU A O 1
ATOM 833 N N . ASN A 1 111 ? 0.643 14.460 -10.663 1.00 50.81 111 ASN A N 1
ATOM 834 C CA . ASN A 1 111 ? 0.424 15.895 -10.405 1.00 50.81 111 ASN A CA 1
ATOM 835 C C . ASN A 1 111 ? -0.358 16.108 -9.095 1.00 50.81 111 ASN A C 1
ATOM 837 O O . ASN A 1 111 ? -1.584 16.016 -9.056 1.00 50.81 111 ASN A O 1
ATOM 841 N N . MET A 1 112 ? 0.365 16.399 -8.009 1.00 52.25 112 MET A N 1
ATOM 842 C CA . MET A 1 112 ? -0.196 16.539 -6.664 1.00 52.25 112 MET A CA 1
ATOM 843 C C . MET A 1 112 ? -0.878 17.902 -6.444 1.00 52.25 112 MET A C 1
ATOM 845 O O . MET A 1 112 ? -0.274 18.813 -5.878 1.00 52.25 112 MET A O 1
ATOM 849 N N . ASP A 1 113 ? -2.177 18.020 -6.735 1.00 59.75 113 ASP A N 1
ATOM 850 C CA . ASP A 1 113 ? -3.018 18.662 -5.717 1.00 59.75 113 ASP A CA 1
ATOM 851 C C . ASP A 1 113 ? -3.110 17.653 -4.565 1.00 59.75 113 ASP A C 1
ATOM 853 O O . ASP A 1 113 ? -3.751 16.599 -4.664 1.00 59.75 113 ASP A O 1
ATOM 857 N N . THR A 1 114 ? -2.360 17.925 -3.497 1.00 70.62 114 THR A N 1
ATOM 858 C CA . THR A 1 114 ? -2.180 17.009 -2.364 1.00 70.62 114 THR A CA 1
ATOM 859 C C . THR A 1 114 ? -3.505 16.674 -1.685 1.00 70.62 114 THR A C 1
ATOM 861 O O . THR A 1 114 ? -3.650 15.580 -1.138 1.00 70.62 114 THR A O 1
ATOM 864 N N . VAL A 1 115 ? -4.499 17.566 -1.762 1.00 73.50 115 VAL A N 1
ATOM 865 C CA . VAL A 1 115 ? -5.816 17.356 -1.156 1.00 73.50 115 VAL A CA 1
ATOM 866 C C . VAL A 1 115 ? -6.682 16.452 -2.026 1.00 73.50 115 VAL A C 1
ATOM 868 O O . VAL A 1 115 ? -7.314 15.540 -1.498 1.00 73.50 115 VAL A O 1
ATOM 871 N N . GLU A 1 116 ? -6.727 16.669 -3.340 1.00 74.38 116 GLU A N 1
ATOM 872 C CA . GLU A 1 116 ? -7.496 15.815 -4.261 1.00 74.38 116 GLU A CA 1
ATOM 873 C C . GLU A 1 116 ? -6.916 14.397 -4.332 1.00 74.38 116 GLU A C 1
ATOM 875 O O . GLU A 1 116 ? -7.648 13.406 -4.273 1.00 74.38 116 GLU A O 1
ATOM 880 N N . SER A 1 117 ? -5.588 14.308 -4.329 1.00 72.50 117 SER A N 1
ATOM 881 C CA . SER A 1 117 ? -4.837 13.061 -4.200 1.00 72.50 117 SER A CA 1
ATOM 882 C C . SER A 1 117 ? -5.201 12.321 -2.908 1.00 72.50 117 SER A C 1
ATOM 884 O O . SER A 1 117 ? -5.598 11.158 -2.943 1.00 72.50 117 SER A O 1
ATOM 886 N N . ALA A 1 118 ? -5.167 13.003 -1.758 1.00 76.81 118 ALA A N 1
ATOM 887 C CA . ALA A 1 118 ? -5.546 12.399 -0.481 1.00 76.81 118 ALA A CA 1
ATOM 888 C C . ALA A 1 118 ? -7.019 11.957 -0.439 1.00 76.81 118 ALA A C 1
ATOM 890 O O . ALA A 1 118 ? -7.319 10.909 0.134 1.00 76.81 118 ALA A O 1
ATOM 891 N N . LYS A 1 119 ? -7.939 12.720 -1.051 1.00 78.88 119 LYS A N 1
ATOM 892 C CA . LYS A 1 119 ? -9.356 12.330 -1.163 1.00 78.88 119 LYS A CA 1
ATOM 893 C C . LYS A 1 119 ? -9.507 11.058 -1.980 1.00 78.88 119 LYS A C 1
ATOM 895 O O . LYS A 1 119 ? -10.109 10.114 -1.491 1.00 78.88 119 LYS A O 1
ATOM 900 N N . THR A 1 120 ? -8.891 11.020 -3.160 1.00 79.94 120 THR A N 1
ATOM 901 C CA . THR A 1 120 ? -8.921 9.855 -4.053 1.00 79.94 120 THR A CA 1
ATOM 902 C C . THR A 1 120 ? -8.392 8.614 -3.340 1.00 79.94 120 THR A C 1
ATOM 904 O O . THR A 1 120 ? -9.058 7.585 -3.321 1.00 79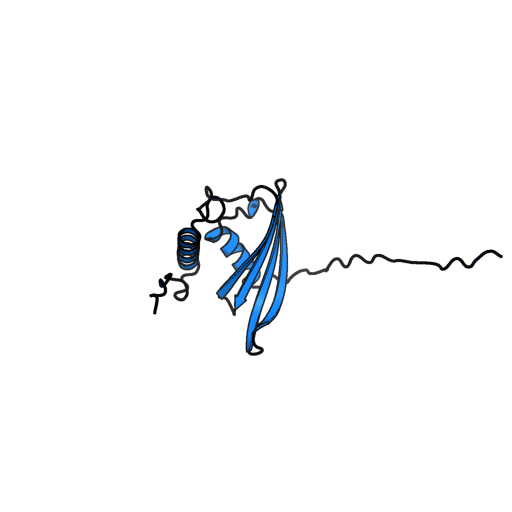.94 120 THR A O 1
ATOM 907 N N . PHE A 1 121 ? -7.246 8.731 -2.657 1.00 81.50 121 PHE A N 1
ATOM 908 C CA . PHE A 1 121 ? -6.694 7.630 -1.868 1.00 81.50 121 PHE A CA 1
ATOM 909 C C . PHE A 1 121 ? -7.667 7.141 -0.788 1.00 81.50 121 PHE A C 1
ATOM 911 O O . PHE A 1 121 ? -7.841 5.937 -0.619 1.00 81.50 121 PHE A O 1
ATOM 918 N N . LEU A 1 122 ? -8.292 8.053 -0.036 1.00 84.19 122 LEU A N 1
ATOM 919 C CA . LEU A 1 122 ? -9.222 7.680 1.032 1.00 84.19 122 LEU A CA 1
ATOM 920 C C . LEU A 1 122 ? -10.513 7.063 0.489 1.00 84.19 122 LEU A C 1
ATOM 922 O O . LEU A 1 122 ? -10.989 6.085 1.063 1.00 84.19 122 LEU A O 1
ATOM 926 N N . ASP A 1 123 ? -11.037 7.577 -0.622 1.00 84.06 123 ASP A N 1
ATOM 927 C CA . ASP A 1 123 ? -12.214 7.030 -1.295 1.00 84.06 123 ASP A CA 1
ATOM 928 C C . ASP A 1 123 ? -11.933 5.618 -1.829 1.00 84.06 123 ASP A C 1
ATOM 930 O O . ASP A 1 123 ? -12.721 4.701 -1.580 1.00 84.06 123 ASP A O 1
ATOM 934 N N . ASP A 1 124 ? -10.780 5.401 -2.467 1.00 85.25 124 ASP A N 1
ATOM 935 C CA . ASP A 1 124 ? -10.347 4.083 -2.943 1.00 85.25 124 ASP A CA 1
ATOM 936 C C . ASP A 1 124 ? -10.088 3.120 -1.775 1.00 85.25 124 ASP A C 1
ATOM 938 O O . ASP A 1 124 ? -10.529 1.965 -1.793 1.00 85.25 124 ASP A O 1
ATOM 942 N N . TYR A 1 125 ? -9.436 3.593 -0.709 1.00 87.31 125 TYR A N 1
ATOM 943 C CA . TYR A 1 125 ? -9.181 2.796 0.488 1.00 87.31 125 TYR A CA 1
ATOM 944 C C . TYR A 1 125 ? -10.482 2.408 1.200 1.00 87.31 125 TYR A C 1
ATOM 946 O O . TYR A 1 125 ? -10.641 1.254 1.612 1.00 87.31 125 TYR A O 1
ATOM 954 N N . TYR A 1 126 ? -11.442 3.328 1.325 1.00 86.44 126 TYR A N 1
ATOM 955 C CA . TYR A 1 126 ? -12.776 3.032 1.845 1.00 86.44 126 TYR A CA 1
ATOM 956 C C . TYR A 1 126 ? -13.528 2.073 0.919 1.00 86.44 126 TYR A C 1
ATOM 958 O O . TYR A 1 126 ? -14.119 1.098 1.385 1.00 86.44 126 TYR A O 1
ATOM 966 N N . GLY A 1 127 ? -13.470 2.300 -0.394 1.00 86.25 127 GLY A N 1
ATOM 967 C CA . GLY A 1 127 ? -14.068 1.443 -1.410 1.00 86.25 127 GLY A CA 1
ATOM 968 C C . GLY A 1 127 ? -13.599 -0.005 -1.289 1.00 86.25 127 GLY A C 1
ATOM 969 O O . GLY A 1 127 ? -14.441 -0.910 -1.303 1.00 86.25 127 GLY A O 1
ATOM 970 N N . PHE A 1 128 ? -12.292 -0.194 -1.088 1.00 86.06 128 PHE A N 1
ATOM 971 C CA . PHE A 1 128 ? -11.620 -1.484 -0.951 1.00 86.06 128 PHE A CA 1
ATOM 972 C C . PHE A 1 128 ? -11.835 -2.144 0.420 1.00 86.06 128 PHE A C 1
ATOM 974 O O . PHE A 1 128 ? -12.202 -3.314 0.494 1.00 86.06 128 PHE A O 1
ATOM 981 N N . THR A 1 129 ? -11.629 -1.413 1.520 1.00 86.12 129 THR A N 1
ATOM 982 C CA . THR A 1 129 ? -11.638 -1.994 2.878 1.00 86.12 129 THR A CA 1
ATOM 983 C C . THR A 1 129 ? -12.992 -1.949 3.576 1.00 86.12 129 THR A C 1
ATOM 985 O O . THR A 1 129 ? -13.180 -2.636 4.579 1.00 86.12 129 THR A O 1
ATOM 988 N N . LYS A 1 130 ? -13.912 -1.100 3.102 1.00 85.44 130 LYS A N 1
ATOM 989 C CA . LYS A 1 130 ? -15.158 -0.716 3.788 1.00 85.44 130 LYS A CA 1
ATOM 990 C C . LYS A 1 130 ? -14.945 -0.183 5.209 1.00 85.44 130 LYS A C 1
ATOM 992 O O . LYS A 1 130 ? -15.881 -0.179 6.006 1.00 85.44 130 LYS A O 1
ATOM 997 N N . ASN A 1 131 ? -13.740 0.289 5.542 1.00 80.31 131 ASN A N 1
ATOM 998 C CA . ASN A 1 131 ? -13.427 0.768 6.882 1.00 80.31 131 ASN A CA 1
ATOM 999 C C . ASN A 1 131 ? -14.050 2.159 7.135 1.00 80.31 131 ASN A C 1
ATOM 1001 O O . ASN A 1 131 ? -13.592 3.145 6.553 1.00 80.31 131 ASN A O 1
ATOM 1005 N N . PRO A 1 132 ? -15.045 2.283 8.036 1.00 73.50 132 PRO A N 1
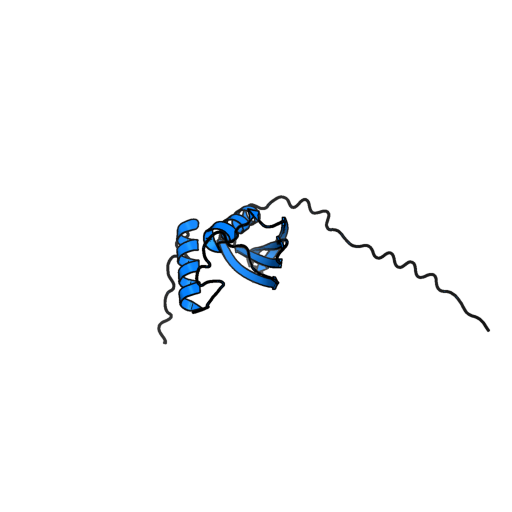ATOM 1006 C CA . PRO A 1 132 ? -15.774 3.532 8.237 1.00 73.50 132 PRO A CA 1
ATOM 1007 C C . PRO A 1 132 ? -14.921 4.658 8.837 1.00 73.50 132 PRO A C 1
ATOM 1009 O O . PRO A 1 132 ? -15.307 5.816 8.712 1.00 73.50 132 PRO A O 1
ATOM 1012 N N . PHE A 1 133 ? -13.766 4.359 9.445 1.00 72.69 133 PHE A N 1
ATOM 1013 C CA . PHE A 1 133 ? -12.871 5.378 10.005 1.00 72.69 133 PHE A CA 1
ATOM 1014 C C . PHE A 1 133 ? -12.212 6.265 8.939 1.00 72.69 133 PHE A C 1
ATOM 1016 O O . PHE A 1 133 ? -11.765 7.361 9.261 1.00 72.69 133 PHE A O 1
ATOM 1023 N N . TYR A 1 134 ? -12.173 5.818 7.680 1.00 72.19 134 TYR A N 1
ATOM 1024 C CA . TYR A 1 134 ? -11.503 6.511 6.573 1.00 72.19 134 TYR A CA 1
ATOM 1025 C C . TYR A 1 134 ? -12.482 6.982 5.488 1.00 72.19 134 TYR A C 1
ATOM 1027 O O . TYR A 1 134 ? -12.084 7.208 4.353 1.00 72.19 134 TYR A O 1
ATOM 1035 N N . ASN A 1 135 ? -13.773 7.119 5.813 1.00 67.81 135 ASN A N 1
ATOM 1036 C CA . ASN A 1 135 ? -14.820 7.374 4.819 1.00 67.81 135 ASN A CA 1
ATOM 1037 C C . ASN A 1 135 ? -14.978 8.845 4.387 1.00 67.81 135 ASN A C 1
ATOM 1039 O O . ASN A 1 135 ? -15.756 9.104 3.470 1.00 67.81 135 ASN A O 1
ATOM 1043 N N . LYS A 1 136 ? -14.327 9.808 5.062 1.00 63.81 136 LYS A N 1
ATOM 1044 C CA . LYS A 1 136 ? -14.425 11.249 4.760 1.00 63.81 136 LYS A CA 1
ATOM 1045 C C . LYS A 1 136 ? -13.181 12.015 5.203 1.00 63.81 136 LYS A C 1
ATOM 1047 O O . LYS A 1 136 ? -12.760 11.904 6.352 1.00 63.81 136 LYS A O 1
ATOM 1052 N N . ILE A 1 137 ? -12.683 12.911 4.347 1.00 59.19 137 ILE A N 1
ATOM 1053 C CA . ILE A 1 137 ? -11.852 14.033 4.805 1.00 59.19 137 ILE A CA 1
ATOM 1054 C C . ILE A 1 137 ? -12.776 15.073 5.431 1.00 59.19 137 ILE A C 1
ATOM 1056 O O . ILE A 1 137 ? -13.570 15.715 4.741 1.00 59.19 137 ILE A O 1
ATOM 1060 N N . VAL A 1 138 ? -12.672 15.259 6.744 1.00 57.28 138 VAL A N 1
ATOM 1061 C CA . VAL A 1 138 ? -13.310 16.394 7.410 1.00 57.28 138 VAL A CA 1
ATOM 1062 C C . VAL A 1 138 ? -12.378 17.587 7.235 1.00 57.28 138 VAL A C 1
ATOM 1064 O O . VAL A 1 138 ? -11.302 17.619 7.826 1.00 57.28 138 VAL A O 1
ATOM 1067 N N . ASN A 1 139 ? -12.764 18.565 6.410 1.00 49.09 139 ASN A N 1
ATOM 1068 C CA . ASN A 1 139 ? -12.063 19.848 6.380 1.00 49.09 139 ASN A CA 1
ATOM 1069 C C . ASN A 1 139 ? -12.072 20.413 7.803 1.00 49.09 139 ASN A C 1
ATOM 1071 O O . ASN A 1 139 ? -13.144 20.721 8.333 1.00 49.09 139 ASN A O 1
ATOM 1075 N N . ALA A 1 140 ? -10.897 20.531 8.424 1.00 45.47 140 ALA A N 1
ATOM 1076 C CA . ALA A 1 140 ? -10.767 21.216 9.698 1.00 45.47 140 ALA A CA 1
ATOM 1077 C C . ALA A 1 140 ? -11.295 22.642 9.501 1.00 45.47 140 ALA A C 1
ATOM 1079 O O . ALA A 1 140 ? -10.718 23.436 8.753 1.00 45.47 140 ALA A O 1
ATOM 1080 N N . ARG A 1 141 ? -12.442 22.958 10.112 1.00 40.09 141 ARG A N 1
ATOM 1081 C CA . ARG A 1 141 ? -12.885 24.348 10.205 1.00 40.09 141 ARG A CA 1
ATOM 1082 C C . ARG A 1 141 ? -11.784 25.082 10.961 1.00 40.09 141 ARG A C 1
ATOM 1084 O O . ARG A 1 141 ? -11.392 24.632 12.034 1.00 40.09 141 ARG A O 1
ATOM 1091 N N . LYS A 1 142 ? -11.267 26.163 10.373 1.00 42.16 142 LYS A N 1
ATOM 1092 C CA . LYS A 1 142 ? -10.408 27.109 11.088 1.00 42.16 142 LYS A CA 1
ATOM 1093 C C . LYS A 1 142 ? -11.182 27.548 12.335 1.00 42.16 142 LYS A C 1
ATOM 1095 O O . LYS A 1 142 ? -12.244 28.153 12.185 1.00 42.16 142 LYS A O 1
ATOM 1100 N N . CYS A 1 143 ? -10.709 27.137 13.508 1.00 39.69 143 CYS A N 1
ATOM 1101 C CA . CYS A 1 143 ? -11.103 27.733 14.778 1.00 39.69 143 CYS A CA 1
ATOM 1102 C C . CYS A 1 143 ? -10.435 29.101 14.907 1.00 39.69 143 CYS A C 1
ATOM 1104 O O . CYS A 1 143 ? -9.277 29.221 14.440 1.00 39.69 143 CYS A O 1
#

Sequence (143 aa):
MVEAELSTNQSTGILIPAGNVTSSVNEAKGRSILSNVFGLDLTRYAIAASSSQETYLNVIEEENVYYILHSNDGVLELSCTFIGANLRKINVFENKGIPHVAKAVGPLLENMDTVESAKTFLDDYYGFTKNPFYNKIVNARKC

Secondary structure (DSSP, 8-state):
------------------------HHHHHHHHHHHHTS-B-GGGSEEEEEEEEEEETTTEEEEEEEEEEEETTEEEEEEEEEETTEEEEEEEEEEEE---BSSS--HHHHS--HHHHHHHHHHHHHHHH--GGGS--------

Foldseek 3Di:
DDDDDDDDPPPPPPPPPPDPPPCDPQNVVVVVCCCQQVQAPLVQWDKDKDWDWDDDPVHFIKIKIWIWTDHPFWIWTWIFIDGVNDTDDIGTPDDPGDTHGNDPHDCCPDPDPVVVNLVSSLCSVCVVPVDPVSNDDDDPDDD

pLDDT: mean 74.53, std 20.45, range [30.53, 95.44]

Radius of gyration: 20.54 Å; chains: 1; bounding box: 80×45×41 Å